Protein AF-A0A2C6MCU1-F1 (afdb_monomer_lite)

pLDDT: mean 84.53, std 11.0, range [39.41, 95.0]

Secondary structure (DSSP, 8-state):
-PPPSEEEEEETTEEEEEE------------PPEEEEESEEE--SSSEEEEEETTEEEEE-TT-EEEPPTT-EEEEEETTEEEEEEEEPPPPPP-THHHHHHHHHH---EEE--GGGGTTS---HHHHHHHHHHHHHSEEEHHHHHHHHTT--

Sequence (153 aa):
MSVKPKTKVFKKNAEIIIDKGEQHPYGFDEIPSTESSASTYTVPDDSTYFLFNRSGVKRLSKGQSVSLTPQGEIRRYYYGYPTDRIYPRQQEELTGELLLDDILSHYRRTEAFDKSVFSSCALSKTASQYIEKCEASGLINTVAKQFIEEGRL

Radius of gyration: 31.43 Å; chains: 1; bounding box: 93×34×59 Å

Organism: NCBI:txid1383067

Structure (mmCIF, N/CA/C/O backbone):
data_AF-A0A2C6MCU1-F1
#
_entry.id   AF-A0A2C6MCU1-F1
#
loop_
_atom_site.group_PDB
_atom_site.id
_atom_site.type_symbol
_atom_site.label_atom_id
_atom_site.label_alt_id
_atom_site.label_comp_id
_atom_site.label_asym_id
_atom_site.label_entity_id
_atom_site.label_seq_id
_atom_site.pdbx_PDB_ins_code
_atom_site.Cartn_x
_atom_site.Cartn_y
_atom_site.Cartn_z
_atom_site.occupancy
_atom_site.B_iso_or_equiv
_atom_site.auth_seq_id
_atom_site.auth_comp_id
_atom_site.auth_asym_id
_atom_site.auth_atom_id
_atom_site.pdbx_PDB_model_num
ATOM 1 N N . MET A 1 1 ? 53.401 24.191 -8.269 1.00 39.41 1 MET A N 1
ATOM 2 C CA . MET A 1 1 ? 54.213 23.083 -8.824 1.00 39.41 1 MET A CA 1
ATOM 3 C C . MET A 1 1 ? 53.618 22.678 -10.164 1.00 39.41 1 MET A C 1
ATOM 5 O O . MET A 1 1 ? 52.441 22.353 -10.197 1.00 39.41 1 MET A O 1
ATOM 9 N N . SER A 1 2 ? 54.380 22.763 -11.257 1.00 49.00 2 SER A N 1
ATOM 10 C CA . SER A 1 2 ? 53.904 22.421 -12.608 1.00 49.00 2 SER A CA 1
ATOM 11 C C . SER A 1 2 ? 54.322 20.990 -12.959 1.00 49.00 2 SER A C 1
ATOM 13 O O . SER A 1 2 ? 55.509 20.667 -12.906 1.00 49.00 2 SER A O 1
ATOM 15 N N . VAL A 1 3 ? 53.353 20.119 -13.258 1.00 58.12 3 VAL A N 1
ATOM 16 C CA . VAL A 1 3 ? 53.597 18.722 -13.658 1.00 58.12 3 VAL A CA 1
ATOM 17 C C . VAL A 1 3 ? 53.987 18.703 -15.134 1.00 58.12 3 VAL A C 1
ATOM 19 O O . VAL A 1 3 ? 53.254 19.231 -15.971 1.00 58.12 3 VAL A O 1
ATOM 22 N N . LYS A 1 4 ? 55.143 18.111 -15.461 1.00 63.50 4 LYS A N 1
ATOM 23 C CA . LYS A 1 4 ? 55.650 18.055 -16.840 1.00 63.50 4 LYS A CA 1
ATOM 24 C C . LYS A 1 4 ? 54.682 17.259 -17.734 1.00 63.50 4 LYS A C 1
ATOM 26 O O . LYS A 1 4 ? 54.237 16.191 -17.320 1.00 63.50 4 LYS A O 1
ATOM 31 N N . PRO A 1 5 ? 54.385 17.734 -18.956 1.00 64.12 5 PRO A N 1
ATOM 32 C CA . PRO A 1 5 ? 53.413 17.097 -19.850 1.00 64.12 5 PRO A CA 1
ATOM 33 C C . PRO A 1 5 ? 53.863 15.722 -20.357 1.00 64.12 5 PRO A C 1
ATOM 35 O O . PRO A 1 5 ? 53.030 14.911 -20.738 1.00 64.12 5 PRO A O 1
ATOM 38 N N . LYS A 1 6 ? 55.167 15.438 -20.326 1.00 72.12 6 LYS A N 1
ATOM 39 C CA . LYS A 1 6 ? 55.740 14.151 -20.709 1.00 72.12 6 LYS A CA 1
ATOM 40 C C . LYS A 1 6 ? 56.875 13.802 -19.764 1.00 72.12 6 LYS A C 1
ATOM 42 O O . LYS A 1 6 ? 57.778 14.614 -19.552 1.00 72.12 6 LYS A O 1
ATOM 47 N N . THR A 1 7 ? 56.834 12.600 -19.205 1.00 77.88 7 THR A N 1
ATOM 48 C CA . THR A 1 7 ? 57.889 12.070 -18.339 1.00 77.88 7 THR A CA 1
ATOM 49 C C . THR A 1 7 ? 58.370 10.746 -18.902 1.00 77.88 7 THR A C 1
ATOM 51 O O . THR A 1 7 ? 57.585 9.821 -19.081 1.00 77.88 7 THR A O 1
ATOM 54 N N . LYS A 1 8 ? 59.669 10.653 -19.183 1.00 75.19 8 LYS A N 1
ATOM 55 C CA . LYS A 1 8 ? 60.313 9.409 -19.606 1.00 75.19 8 LYS A CA 1
ATOM 56 C C . LYS A 1 8 ? 61.023 8.783 -18.414 1.00 75.19 8 LYS A C 1
ATOM 58 O O . LYS A 1 8 ? 61.827 9.448 -17.765 1.00 75.19 8 LYS A O 1
ATOM 63 N N . VAL A 1 9 ? 60.725 7.521 -18.133 1.00 77.50 9 VAL A N 1
ATOM 64 C CA . VAL A 1 9 ? 61.339 6.738 -17.061 1.00 77.50 9 VAL A CA 1
ATOM 65 C C . VAL A 1 9 ? 62.056 5.551 -17.686 1.00 77.50 9 VAL A C 1
ATOM 67 O O . VAL A 1 9 ? 61.438 4.721 -18.347 1.00 77.50 9 VAL A O 1
ATOM 70 N N . PHE A 1 10 ? 63.360 5.458 -17.451 1.00 74.69 10 PHE A N 1
ATOM 71 C CA . PHE A 1 10 ? 64.172 4.330 -17.896 1.00 74.69 10 PHE A CA 1
ATOM 72 C C . PHE A 1 10 ? 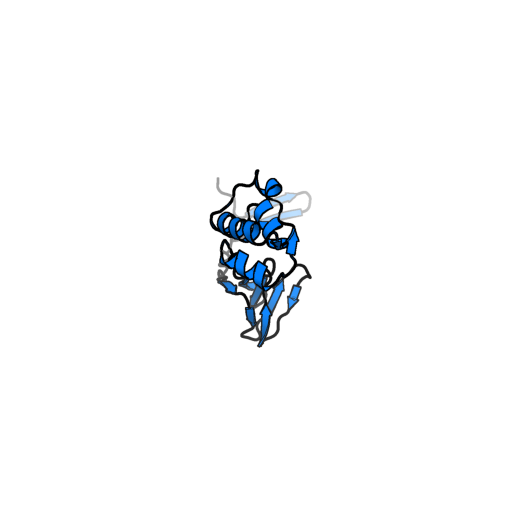64.379 3.362 -16.734 1.00 74.69 10 PHE A C 1
ATOM 74 O O . PHE A 1 10 ? 64.854 3.758 -15.668 1.00 74.69 10 PHE A O 1
ATOM 81 N N . LYS A 1 11 ? 64.031 2.085 -16.924 1.00 68.38 11 LYS A N 1
ATOM 82 C CA . LYS A 1 11 ? 64.293 1.030 -15.937 1.00 68.38 11 LYS A CA 1
ATOM 83 C C . LYS A 1 11 ? 64.796 -0.233 -16.627 1.00 68.38 11 LYS A C 1
ATOM 85 O O . LYS A 1 11 ? 64.071 -0.869 -17.388 1.00 68.38 11 LYS A O 1
ATOM 90 N N . LYS A 1 12 ? 66.030 -0.627 -16.295 1.00 81.94 12 LYS A N 1
ATOM 91 C CA . LYS A 1 12 ? 66.762 -1.737 -16.933 1.00 81.94 12 LYS A CA 1
ATOM 92 C C . LYS A 1 12 ? 66.771 -1.579 -18.464 1.00 81.94 12 LYS A C 1
ATOM 94 O O . LYS A 1 12 ? 67.387 -0.641 -18.949 1.00 81.94 12 LYS A O 1
ATOM 99 N N . ASN A 1 13 ? 66.050 -2.442 -19.186 1.00 67.19 13 ASN A N 1
ATOM 100 C CA . ASN A 1 13 ? 65.988 -2.488 -20.653 1.00 67.19 13 ASN A CA 1
ATOM 101 C C . ASN A 1 13 ? 64.660 -1.939 -21.213 1.00 67.19 13 ASN A C 1
ATOM 103 O O . ASN A 1 13 ? 64.315 -2.230 -22.353 1.00 67.19 13 ASN A O 1
ATOM 107 N N . ALA A 1 14 ? 63.881 -1.210 -20.406 1.00 47.69 14 ALA A N 1
ATOM 108 C CA . ALA A 1 14 ? 62.592 -0.658 -20.810 1.00 47.69 14 ALA A CA 1
ATOM 109 C C . ALA A 1 14 ? 62.569 0.870 -20.668 1.00 47.69 14 ALA A C 1
ATOM 111 O O . ALA A 1 14 ? 62.963 1.421 -19.633 1.00 47.69 14 ALA A O 1
ATOM 112 N N . GLU A 1 15 ? 62.063 1.536 -21.705 1.00 80.12 15 GLU A N 1
ATOM 113 C CA . GLU A 1 15 ? 61.698 2.952 -21.702 1.00 80.12 15 GLU A CA 1
ATOM 114 C C . GLU A 1 15 ? 60.181 3.061 -21.511 1.00 80.12 15 GLU A C 1
ATOM 116 O O . GLU A 1 15 ? 59.407 2.560 -22.325 1.00 80.12 15 GLU A O 1
ATOM 121 N N . ILE A 1 16 ? 59.754 3.701 -20.422 1.00 73.50 16 ILE A N 1
ATOM 122 C CA . ILE A 1 16 ? 58.345 3.984 -20.142 1.00 73.50 16 ILE A CA 1
ATOM 123 C C . ILE A 1 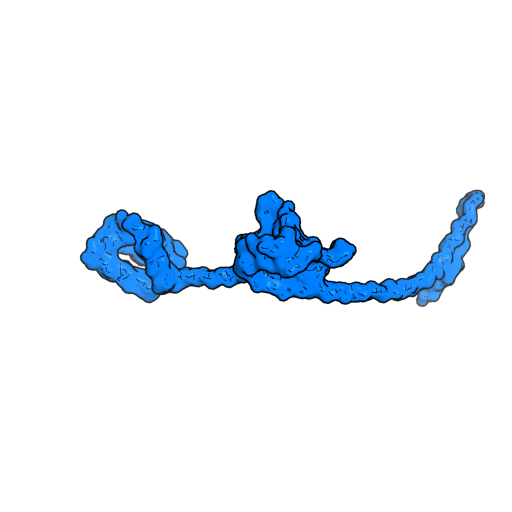16 ? 58.118 5.474 -20.360 1.00 73.50 16 ILE A C 1
ATOM 125 O O . ILE A 1 16 ? 58.758 6.312 -19.724 1.00 73.50 16 ILE A O 1
ATOM 129 N N . ILE A 1 17 ? 57.190 5.808 -21.251 1.00 78.25 17 ILE A N 1
ATOM 130 C CA . ILE A 1 17 ? 56.812 7.185 -21.555 1.00 78.25 17 ILE A CA 1
ATOM 131 C C . ILE A 1 17 ? 55.429 7.440 -20.957 1.00 78.25 17 ILE A C 1
ATOM 133 O O . ILE A 1 17 ? 54.463 6.778 -21.320 1.00 78.25 17 ILE A O 1
ATOM 137 N N . ILE A 1 18 ? 55.346 8.394 -20.032 1.00 76.62 18 ILE A N 1
ATOM 138 C CA . ILE A 1 18 ? 54.100 8.851 -19.417 1.00 76.62 18 ILE A CA 1
ATOM 139 C C . ILE A 1 18 ? 53.752 10.196 -20.050 1.00 76.62 18 ILE A C 1
ATOM 141 O O . ILE A 1 18 ? 54.383 11.210 -19.741 1.00 76.62 18 ILE A O 1
ATOM 145 N N . ASP A 1 19 ? 52.771 10.189 -20.946 1.00 76.81 19 ASP A N 1
ATOM 146 C CA . ASP A 1 19 ? 52.207 11.388 -21.560 1.00 76.81 19 ASP A CA 1
ATOM 147 C C . ASP A 1 19 ? 50.961 11.831 -20.782 1.00 76.81 19 ASP A C 1
ATOM 149 O O . ASP A 1 19 ? 50.068 11.036 -20.486 1.00 76.81 19 ASP A O 1
ATOM 153 N N . LYS A 1 20 ? 50.897 13.117 -20.434 1.00 72.88 20 LYS A N 1
ATOM 154 C CA . LYS A 1 20 ? 49.702 13.733 -19.862 1.00 72.88 20 LYS A CA 1
ATOM 155 C C . LYS A 1 20 ? 48.684 13.903 -20.989 1.00 72.88 20 LYS A C 1
ATOM 157 O O . LYS A 1 20 ? 48.788 14.841 -21.772 1.00 72.88 20 LYS A O 1
ATOM 162 N N . GLY A 1 21 ? 47.725 12.984 -21.072 1.00 68.62 21 GLY A N 1
ATOM 163 C CA . GLY A 1 21 ? 46.609 13.091 -22.010 1.00 68.62 21 GLY A CA 1
ATOM 164 C C . GLY A 1 21 ? 45.750 14.323 -21.724 1.00 68.62 21 GLY A C 1
ATOM 165 O O . GLY A 1 21 ? 45.577 14.719 -20.567 1.00 68.62 21 GLY A O 1
ATOM 166 N N . GLU A 1 22 ? 45.215 14.935 -22.777 1.00 67.25 22 GLU A N 1
ATOM 167 C CA . GLU A 1 22 ? 44.209 15.983 -22.642 1.00 67.25 22 GLU A CA 1
ATOM 168 C C . GLU A 1 22 ? 42.949 15.385 -22.008 1.00 67.25 22 GLU A C 1
ATOM 170 O O . GLU A 1 22 ? 42.341 14.452 -22.543 1.00 67.25 22 GLU A O 1
ATOM 175 N N . GLN A 1 23 ? 42.563 15.911 -20.844 1.00 61.25 23 GLN A N 1
ATOM 176 C CA . GLN A 1 23 ? 41.243 15.647 -20.289 1.00 61.25 23 GLN A CA 1
ATOM 177 C C . GLN A 1 23 ? 40.234 16.312 -21.217 1.00 61.25 23 GLN A C 1
ATOM 179 O O . GLN A 1 23 ? 40.042 17.525 -21.167 1.00 61.25 23 GLN A O 1
ATOM 184 N N . HIS A 1 24 ? 39.607 15.518 -22.077 1.00 59.41 24 HIS A N 1
ATOM 185 C CA . HIS A 1 24 ? 38.399 15.962 -22.746 1.00 59.41 24 HIS A CA 1
ATOM 186 C C . HIS A 1 24 ? 37.362 16.178 -21.639 1.00 59.41 24 HIS A C 1
ATOM 188 O O . HIS A 1 24 ? 37.146 15.253 -20.845 1.00 59.41 24 HIS A O 1
ATOM 194 N N . PRO A 1 25 ? 36.750 17.369 -21.514 1.00 57.97 25 PRO A N 1
ATOM 195 C CA . PRO A 1 25 ? 35.580 17.500 -20.671 1.00 57.97 25 PRO A CA 1
ATOM 196 C C . PRO A 1 25 ? 34.540 16.578 -21.293 1.00 57.97 25 PRO A C 1
ATOM 198 O O . PRO A 1 25 ? 34.056 16.831 -22.395 1.00 57.97 25 PRO A O 1
ATOM 201 N N . TYR A 1 26 ? 34.267 15.454 -20.638 1.00 59.69 26 TYR A N 1
ATOM 202 C CA . TYR A 1 26 ? 33.139 14.625 -21.008 1.00 59.69 26 TYR A CA 1
ATOM 203 C C . TYR A 1 26 ? 31.890 15.474 -20.763 1.00 59.69 26 TYR A C 1
ATOM 205 O O . TYR A 1 26 ? 31.412 15.583 -19.636 1.00 59.69 26 TYR A O 1
ATOM 213 N N . GLY A 1 27 ? 31.418 16.150 -21.809 1.00 55.97 27 GLY A N 1
ATOM 214 C CA . GLY A 1 27 ? 30.087 16.726 -21.847 1.00 55.97 27 GLY A CA 1
ATOM 215 C C . GLY A 1 27 ? 29.117 15.561 -21.902 1.00 55.97 27 GLY A C 1
ATOM 216 O O . GLY A 1 27 ? 28.782 15.088 -22.981 1.00 55.97 27 GLY A O 1
ATOM 217 N N . PHE A 1 28 ? 28.772 15.013 -20.742 1.00 64.12 28 PHE A N 1
ATOM 218 C CA . PHE A 1 28 ? 27.660 14.086 -20.653 1.00 64.12 28 PHE A CA 1
ATOM 219 C C . PHE A 1 28 ? 26.386 14.919 -20.658 1.00 64.12 28 PHE A C 1
ATOM 221 O O . PHE A 1 28 ? 26.215 15.785 -19.800 1.00 64.12 28 PHE A O 1
ATOM 228 N N . ASP A 1 29 ? 25.508 14.652 -21.618 1.00 66.19 29 ASP A N 1
ATOM 229 C CA . ASP A 1 29 ? 24.157 15.188 -21.581 1.00 66.19 29 ASP A CA 1
ATOM 230 C C . ASP A 1 29 ? 23.433 14.572 -20.376 1.00 66.19 29 ASP A C 1
ATOM 232 O O . ASP A 1 29 ? 23.336 13.348 -20.241 1.00 66.19 29 ASP A O 1
ATOM 236 N N . GLU A 1 30 ? 22.958 15.419 -19.466 1.00 65.25 30 GLU A N 1
ATOM 237 C CA . GLU A 1 30 ? 22.131 14.984 -18.347 1.00 65.25 30 GLU A CA 1
ATOM 238 C C . GLU A 1 30 ? 20.773 14.537 -18.900 1.00 65.25 30 GLU A C 1
ATOM 240 O O . GLU A 1 30 ? 20.032 15.329 -19.484 1.00 65.25 30 GLU A O 1
ATOM 245 N N . ILE A 1 31 ? 20.451 13.249 -18.762 1.00 68.25 31 ILE A N 1
ATOM 246 C CA . ILE A 1 31 ? 19.141 12.729 -19.157 1.00 68.25 31 ILE A CA 1
ATOM 247 C C . ILE A 1 31 ? 18.165 13.081 -18.028 1.00 68.25 31 ILE A C 1
ATOM 249 O O . ILE A 1 31 ? 18.324 12.554 -16.923 1.00 68.25 31 ILE A O 1
ATOM 253 N N . PRO A 1 32 ? 17.163 13.946 -18.265 1.00 69.50 32 PRO A N 1
ATOM 254 C CA . PRO A 1 32 ? 16.223 14.326 -17.224 1.00 69.50 32 PRO A CA 1
ATOM 255 C C . PRO A 1 32 ? 15.418 13.099 -16.797 1.00 69.50 32 PRO A C 1
ATOM 257 O O . PRO A 1 32 ? 14.805 12.429 -17.631 1.00 69.50 32 PRO A O 1
ATOM 260 N N . SER A 1 33 ? 15.428 12.802 -15.497 1.00 77.94 33 SER A N 1
ATOM 261 C CA . SER A 1 33 ? 14.603 11.743 -14.924 1.00 77.94 33 SER A CA 1
ATOM 262 C C . SER A 1 33 ? 13.326 12.316 -14.315 1.00 77.94 33 SER A C 1
ATOM 264 O O . SER A 1 33 ? 13.415 13.174 -13.435 1.00 77.94 33 SER A O 1
ATOM 266 N N . THR A 1 34 ? 12.155 11.827 -14.722 1.00 86.56 34 THR A N 1
ATOM 267 C CA . THR A 1 34 ? 10.869 12.261 -14.151 1.00 86.56 34 THR A CA 1
ATOM 268 C C . THR A 1 34 ? 10.422 11.315 -13.045 1.00 86.56 34 THR A C 1
ATOM 270 O O . THR A 1 34 ? 10.469 10.094 -13.203 1.00 86.56 34 THR A O 1
ATOM 273 N N . GLU A 1 35 ? 9.912 11.863 -11.945 1.00 90.75 35 GLU A N 1
ATOM 274 C CA . GLU A 1 35 ? 9.238 11.086 -10.904 1.00 90.75 35 GLU A CA 1
ATOM 275 C C . GLU A 1 35 ? 7.745 11.421 -10.875 1.00 90.75 35 GLU A C 1
ATOM 277 O O . GLU A 1 35 ? 7.343 12.581 -10.959 1.00 90.75 35 GLU A O 1
ATOM 282 N N . SER A 1 36 ? 6.902 10.397 -10.773 1.00 90.00 36 SER A N 1
ATOM 283 C CA . SER A 1 36 ? 5.449 10.554 -10.667 1.00 90.00 36 SER A CA 1
ATOM 284 C C . SER A 1 36 ? 4.857 9.533 -9.700 1.00 90.00 36 SER A C 1
ATOM 286 O O . SER A 1 36 ? 5.517 8.565 -9.320 1.00 90.00 36 SER A O 1
ATOM 288 N N . SER A 1 37 ? 3.609 9.748 -9.281 1.00 89.56 37 SER A N 1
ATOM 289 C CA . SER A 1 37 ? 2.887 8.805 -8.426 1.00 89.56 37 SER A CA 1
ATOM 290 C C . SER A 1 37 ? 1.561 8.385 -9.048 1.00 89.56 37 SER A C 1
ATOM 292 O O . SER A 1 37 ? 0.844 9.197 -9.632 1.00 89.56 37 SER A O 1
ATOM 294 N N . ALA A 1 38 ? 1.233 7.101 -8.926 1.00 88.50 38 ALA A N 1
ATOM 295 C CA . ALA A 1 38 ? -0.016 6.536 -9.419 1.00 88.50 38 ALA A CA 1
ATOM 296 C C . ALA A 1 38 ? -0.461 5.366 -8.534 1.00 88.50 38 ALA A C 1
ATOM 298 O O . ALA A 1 38 ? 0.359 4.627 -7.999 1.00 88.50 38 ALA A O 1
ATOM 299 N N . SER A 1 39 ? -1.770 5.177 -8.368 1.00 86.44 39 SER A N 1
ATOM 300 C CA . SER A 1 39 ? -2.308 3.956 -7.747 1.00 86.44 39 SER A CA 1
ATOM 301 C C . SER A 1 39 ? -2.354 2.813 -8.763 1.00 86.44 39 SER A C 1
ATOM 303 O O . SER A 1 39 ? -1.910 1.700 -8.493 1.00 86.44 39 SER A O 1
ATOM 305 N N . THR A 1 40 ? -2.850 3.112 -9.962 1.00 90.62 40 THR A N 1
ATOM 306 C CA . THR A 1 40 ? -2.843 2.221 -11.122 1.00 90.62 40 THR A CA 1
ATOM 307 C C . THR A 1 40 ? -2.155 2.929 -12.275 1.00 90.62 40 THR A C 1
ATOM 309 O O . THR A 1 40 ? -2.474 4.078 -12.574 1.00 90.62 40 THR A O 1
ATOM 312 N N . TYR A 1 41 ? -1.210 2.245 -12.913 1.00 92.06 41 TYR A N 1
ATOM 313 C CA . TYR A 1 41 ? -0.471 2.761 -14.056 1.00 92.06 41 TYR A CA 1
ATOM 314 C C . TYR A 1 41 ? -0.761 1.914 -15.291 1.00 92.06 41 TYR A C 1
ATOM 316 O O . TYR A 1 41 ? -0.617 0.690 -15.257 1.00 92.06 41 TYR A O 1
ATOM 324 N N . THR A 1 42 ? -1.153 2.574 -16.379 1.00 93.88 42 THR A N 1
ATOM 325 C CA . THR A 1 42 ? -1.315 1.950 -17.695 1.00 93.88 42 THR A CA 1
ATOM 326 C C . THR A 1 42 ? -0.136 2.345 -18.562 1.00 93.88 42 THR A C 1
ATOM 328 O O . THR A 1 42 ? 0.112 3.533 -18.759 1.00 93.88 42 THR A O 1
ATOM 331 N N . VAL A 1 43 ? 0.581 1.352 -19.083 1.00 93.00 43 VAL A N 1
ATOM 332 C CA . VAL A 1 43 ? 1.747 1.584 -19.941 1.00 93.00 43 VAL A CA 1
ATOM 333 C C . VAL A 1 43 ? 1.311 2.281 -21.239 1.00 93.00 43 VAL A C 1
ATOM 335 O O . VAL A 1 43 ? 0.549 1.682 -22.007 1.00 93.00 43 VAL A O 1
ATOM 338 N N . PRO A 1 44 ? 1.771 3.519 -21.504 1.00 91.44 44 PRO A N 1
ATOM 339 C CA . PRO A 1 44 ? 1.241 4.333 -22.598 1.00 91.44 44 PRO A CA 1
ATOM 340 C C . PRO A 1 44 ? 1.807 3.946 -23.970 1.00 91.44 44 PRO A C 1
ATOM 342 O O . PRO A 1 44 ? 1.131 4.093 -24.988 1.00 91.44 44 PRO A O 1
ATOM 345 N N . ASP A 1 45 ? 3.042 3.450 -24.014 1.00 90.12 45 ASP A N 1
ATOM 346 C CA . ASP A 1 45 ? 3.777 3.213 -25.252 1.00 90.12 45 ASP A CA 1
ATOM 347 C C . ASP A 1 45 ? 4.598 1.910 -25.205 1.00 90.12 45 ASP A C 1
ATOM 349 O O . ASP A 1 45 ? 4.561 1.161 -24.230 1.00 90.12 45 ASP A O 1
ATOM 353 N N . ASP A 1 46 ? 5.302 1.613 -26.297 1.00 88.31 46 ASP A N 1
ATOM 354 C CA . ASP A 1 46 ? 6.106 0.395 -26.467 1.00 88.31 46 ASP A CA 1
ATOM 355 C C . ASP A 1 46 ? 7.529 0.524 -25.879 1.00 88.31 46 ASP A C 1
ATOM 357 O O . ASP A 1 46 ? 8.395 -0.317 -26.139 1.00 88.31 46 ASP A O 1
ATOM 361 N N . SER A 1 47 ? 7.795 1.568 -25.082 1.00 88.12 47 SER A N 1
ATOM 362 C CA . SER A 1 47 ? 9.071 1.728 -24.378 1.00 88.12 47 SER A CA 1
ATOM 363 C C . SER A 1 47 ? 9.291 0.605 -23.369 1.00 88.12 47 SER A C 1
ATOM 365 O O . SER A 1 47 ? 8.415 -0.199 -23.039 1.00 88.12 47 SER A O 1
ATOM 367 N N . THR A 1 48 ? 10.506 0.540 -22.834 1.00 92.69 48 THR A N 1
ATOM 368 C CA . THR A 1 48 ? 10.852 -0.510 -21.883 1.00 92.69 48 THR A CA 1
ATOM 369 C C . THR A 1 48 ? 10.420 -0.109 -20.476 1.00 92.69 48 THR A C 1
ATOM 371 O O . THR A 1 48 ? 11.088 0.693 -19.831 1.00 92.69 48 THR A O 1
ATOM 374 N N . TYR A 1 49 ? 9.325 -0.693 -19.990 1.00 94.31 49 TYR A N 1
ATOM 375 C CA . TYR A 1 49 ? 8.855 -0.532 -18.614 1.00 94.31 49 TYR A CA 1
ATOM 376 C C . TYR A 1 49 ? 9.084 -1.803 -17.800 1.00 94.31 49 TYR A C 1
ATOM 378 O O . TYR A 1 49 ? 8.815 -2.915 -18.263 1.00 94.31 49 TYR A O 1
ATOM 386 N N . PHE A 1 50 ? 9.523 -1.636 -16.557 1.00 94.81 50 PHE A N 1
ATOM 387 C CA . PHE A 1 50 ? 9.668 -2.719 -15.592 1.00 94.81 50 PHE A CA 1
ATOM 388 C C . PHE A 1 50 ? 8.968 -2.368 -14.287 1.00 94.81 50 PHE A C 1
ATOM 390 O O . PHE A 1 50 ? 9.192 -1.296 -13.735 1.00 94.81 50 PHE A O 1
ATOM 397 N N . LEU A 1 51 ? 8.156 -3.294 -13.788 1.00 94.56 51 LEU A N 1
ATOM 398 C CA . LEU A 1 51 ? 7.605 -3.283 -12.442 1.00 94.56 51 LEU A CA 1
ATOM 399 C C . LEU A 1 51 ? 8.574 -4.004 -11.508 1.00 94.56 51 LEU A C 1
ATOM 401 O O . LEU A 1 51 ? 8.840 -5.193 -11.689 1.00 94.56 51 LEU A O 1
ATOM 405 N N . PHE A 1 52 ? 9.052 -3.292 -10.502 1.00 93.88 52 PHE A N 1
ATOM 406 C CA . PHE A 1 52 ? 9.818 -3.827 -9.388 1.00 93.88 52 PHE A CA 1
ATOM 407 C C . PHE A 1 52 ? 8.873 -4.004 -8.208 1.00 93.88 52 PHE A C 1
ATOM 409 O O . PHE A 1 52 ? 8.116 -3.095 -7.880 1.00 93.88 52 PHE A O 1
ATOM 416 N N . ASN A 1 53 ? 8.883 -5.177 -7.583 1.00 91.38 53 ASN A N 1
ATOM 417 C CA . ASN A 1 53 ? 8.157 -5.444 -6.345 1.00 91.38 53 ASN A CA 1
ATOM 418 C C . ASN A 1 53 ? 8.878 -6.534 -5.528 1.00 91.38 53 ASN A C 1
ATOM 420 O O . ASN A 1 53 ? 9.923 -7.044 -5.930 1.00 91.38 53 ASN A O 1
ATOM 424 N N . ARG A 1 54 ? 8.311 -6.931 -4.379 1.00 87.94 54 ARG A N 1
ATOM 425 C CA . ARG A 1 54 ? 8.882 -7.994 -3.524 1.00 87.94 54 ARG A CA 1
ATOM 426 C C . ARG A 1 54 ? 9.033 -9.352 -4.217 1.00 87.94 54 ARG A C 1
ATOM 428 O O . ARG A 1 54 ? 9.846 -10.159 -3.782 1.00 87.94 54 ARG A O 1
ATOM 435 N N . SER A 1 55 ? 8.248 -9.619 -5.256 1.00 87.69 55 SER A N 1
ATOM 436 C CA . SER A 1 55 ? 8.304 -10.868 -6.021 1.00 87.69 55 SER A CA 1
ATOM 437 C C . SER A 1 55 ? 9.359 -10.839 -7.130 1.00 87.69 55 SER A C 1
ATOM 439 O O . SER A 1 55 ? 9.573 -11.857 -7.782 1.00 87.69 55 SER A O 1
ATOM 441 N N . GLY A 1 56 ? 10.019 -9.698 -7.350 1.00 91.31 56 GLY A N 1
ATOM 442 C CA . GLY A 1 56 ? 11.080 -9.527 -8.333 1.00 91.31 56 GLY A CA 1
ATOM 443 C C . GLY A 1 56 ? 10.763 -8.438 -9.354 1.00 91.31 56 GLY A C 1
ATOM 444 O O . GLY A 1 56 ? 10.110 -7.438 -9.053 1.00 91.31 56 GLY A O 1
ATOM 445 N N . VAL A 1 57 ? 11.266 -8.631 -10.574 1.00 93.69 57 VAL A N 1
ATOM 446 C CA . VAL A 1 57 ? 11.154 -7.660 -11.667 1.00 93.69 57 VAL A CA 1
ATOM 447 C C . VAL A 1 57 ? 10.344 -8.261 -12.804 1.00 93.69 57 VAL A C 1
ATOM 449 O O . VAL A 1 57 ? 10.659 -9.342 -13.299 1.00 93.69 57 VAL A O 1
ATOM 452 N N . LYS A 1 58 ? 9.310 -7.546 -13.248 1.00 94.00 58 LYS A N 1
ATOM 453 C CA . LYS A 1 58 ? 8.456 -7.948 -14.366 1.00 94.00 58 LYS A CA 1
ATOM 454 C C . LYS A 1 58 ? 8.457 -6.874 -15.444 1.00 94.00 58 LYS A C 1
ATOM 456 O O . LYS A 1 58 ? 8.165 -5.716 -15.165 1.00 94.00 58 LYS A O 1
ATOM 461 N N . ARG A 1 59 ? 8.721 -7.258 -16.693 1.00 94.19 59 ARG A N 1
ATOM 462 C CA . ARG A 1 59 ? 8.547 -6.362 -17.844 1.00 94.19 59 ARG A CA 1
ATOM 463 C C . ARG A 1 59 ? 7.061 -6.098 -18.086 1.00 94.19 59 ARG A C 1
ATOM 465 O O . ARG A 1 59 ? 6.257 -7.029 -18.021 1.00 94.19 59 ARG A O 1
ATOM 472 N N . LEU A 1 60 ? 6.712 -4.848 -18.370 1.00 94.12 60 LEU A N 1
ATOM 473 C CA . LEU A 1 60 ? 5.357 -4.447 -18.730 1.00 94.12 60 LEU A CA 1
ATOM 474 C C . LEU A 1 60 ? 5.259 -4.193 -20.235 1.00 94.12 60 LEU A C 1
ATOM 476 O O . LEU A 1 60 ? 6.193 -3.673 -20.848 1.00 94.12 60 LEU A O 1
ATOM 480 N N . SER A 1 61 ? 4.124 -4.569 -20.815 1.00 93.62 61 SER A N 1
ATOM 481 C CA . SER A 1 61 ? 3.799 -4.329 -22.224 1.00 93.62 61 SER A CA 1
ATOM 482 C C . SER A 1 61 ? 2.843 -3.148 -22.365 1.00 93.62 61 SER A C 1
ATOM 484 O O . SER A 1 61 ? 2.086 -2.844 -21.443 1.00 93.62 61 SER A O 1
ATOM 486 N N . LYS A 1 62 ? 2.846 -2.499 -23.530 1.00 93.94 62 LYS A N 1
ATOM 487 C CA . LYS A 1 62 ? 1.906 -1.423 -23.857 1.00 93.94 62 LYS A CA 1
ATOM 488 C C . LYS A 1 62 ? 0.457 -1.829 -23.606 1.00 93.94 62 LYS A C 1
ATOM 490 O O . LYS A 1 62 ? 0.052 -2.947 -23.919 1.00 93.94 62 LYS A O 1
ATOM 495 N N . GLY A 1 63 ? -0.319 -0.909 -23.040 1.00 92.69 63 GLY A N 1
ATOM 496 C CA . GLY A 1 63 ? -1.721 -1.128 -22.691 1.00 92.69 63 GLY A CA 1
ATOM 497 C C . GLY A 1 63 ? -1.935 -1.989 -21.444 1.00 92.69 63 GLY A C 1
ATOM 498 O O . GLY A 1 63 ? -3.069 -2.126 -20.996 1.00 92.69 63 GLY A O 1
ATOM 499 N N . GLN A 1 64 ? -0.879 -2.546 -20.842 1.00 93.44 64 GLN A N 1
ATOM 500 C CA . GLN A 1 64 ? -1.002 -3.275 -19.588 1.00 93.44 64 GLN A CA 1
ATOM 501 C C . GLN A 1 64 ? -1.239 -2.293 -18.435 1.00 93.44 64 GLN A C 1
ATOM 503 O O . GLN A 1 64 ? -0.429 -1.394 -18.198 1.00 93.44 64 GLN A O 1
ATOM 508 N N . SER A 1 65 ? -2.325 -2.500 -17.693 1.00 92.75 65 SER A N 1
ATOM 509 C CA . SER A 1 65 ? -2.602 -1.791 -16.443 1.00 92.75 65 SER A CA 1
ATOM 510 C C . SER A 1 65 ? -2.125 -2.612 -15.252 1.00 92.75 65 SER A C 1
ATOM 512 O O . SER A 1 65 ? -2.414 -3.806 -15.149 1.00 92.75 65 SER A O 1
ATOM 514 N N . VAL A 1 66 ? -1.388 -1.978 -14.345 1.00 91.44 66 VAL A N 1
ATOM 515 C CA . VAL A 1 66 ? -0.907 -2.600 -13.107 1.00 91.44 66 VAL A CA 1
ATOM 516 C C . VAL A 1 66 ? -1.182 -1.698 -11.913 1.00 91.44 66 VAL A C 1
ATOM 518 O O . VAL A 1 66 ? -0.980 -0.486 -11.976 1.00 91.44 66 VAL A O 1
ATOM 521 N N . SER A 1 67 ? -1.632 -2.297 -10.815 1.00 90.00 67 SER A N 1
ATOM 522 C CA . SER A 1 67 ? -1.769 -1.609 -9.533 1.00 90.00 67 SER A CA 1
ATOM 523 C C . SER A 1 67 ? -0.446 -1.657 -8.777 1.00 90.00 67 SER A C 1
ATOM 525 O O . SER A 1 67 ? 0.178 -2.716 -8.661 1.00 90.00 67 SER A O 1
ATOM 527 N N . LEU A 1 68 ? -0.012 -0.504 -8.278 1.00 88.50 68 LEU A N 1
ATOM 528 C CA . LEU A 1 68 ? 1.226 -0.369 -7.523 1.00 88.50 68 LEU A CA 1
ATOM 529 C C . LEU A 1 68 ? 0.967 -0.657 -6.045 1.00 88.50 68 LEU A C 1
ATOM 531 O O . LEU A 1 68 ? 0.116 -0.035 -5.415 1.00 88.50 68 LEU A O 1
ATOM 535 N N . THR A 1 69 ? 1.715 -1.608 -5.487 1.00 85.94 69 THR A N 1
ATOM 536 C CA . THR A 1 69 ? 1.744 -1.845 -4.040 1.00 85.94 69 THR A CA 1
ATOM 537 C C . THR A 1 69 ? 2.686 -0.841 -3.366 1.00 85.94 69 THR A C 1
ATOM 539 O O . THR A 1 69 ? 3.565 -0.311 -4.044 1.00 85.94 69 THR A O 1
ATOM 542 N N . PRO A 1 70 ? 2.585 -0.601 -2.043 1.00 83.56 70 PRO A N 1
ATOM 543 C CA . PRO A 1 70 ? 3.397 0.407 -1.343 1.00 83.56 70 PRO A CA 1
ATOM 544 C C . PRO A 1 70 ? 4.922 0.258 -1.475 1.00 83.56 70 PRO A C 1
ATOM 546 O O . PRO A 1 70 ? 5.659 1.200 -1.218 1.00 83.56 70 PRO A O 1
ATOM 549 N N . GLN A 1 71 ? 5.408 -0.925 -1.851 1.00 84.06 71 GLN A N 1
ATOM 550 C CA . GLN A 1 71 ? 6.836 -1.217 -2.052 1.00 84.06 71 GLN A CA 1
ATOM 551 C C . GLN A 1 71 ? 7.154 -1.563 -3.508 1.00 84.06 71 GLN A C 1
ATOM 553 O O . GLN A 1 71 ? 8.217 -2.107 -3.805 1.00 84.06 71 GLN A O 1
ATOM 558 N N . GLY A 1 72 ? 6.189 -1.345 -4.398 1.00 88.94 72 GLY A N 1
ATOM 559 C CA . GLY A 1 72 ? 6.388 -1.459 -5.825 1.00 88.94 72 GLY A CA 1
ATOM 560 C C . GLY A 1 72 ? 6.902 -0.147 -6.402 1.00 88.94 72 GLY A C 1
ATOM 561 O O . GLY A 1 72 ? 6.692 0.916 -5.834 1.00 88.94 72 GLY A O 1
ATOM 562 N N . GLU A 1 73 ? 7.538 -0.214 -7.558 1.00 93.19 73 GLU A N 1
ATOM 563 C CA . GLU A 1 73 ? 7.804 0.954 -8.395 1.00 93.19 73 GLU A CA 1
ATOM 564 C C . GLU A 1 73 ? 7.855 0.513 -9.855 1.00 93.19 73 GLU A C 1
ATOM 566 O O . GLU A 1 73 ? 8.195 -0.633 -10.165 1.00 93.19 73 GLU A O 1
ATOM 571 N N . ILE A 1 74 ? 7.521 1.415 -10.769 1.00 94.38 74 ILE A N 1
ATOM 572 C CA . ILE A 1 74 ? 7.729 1.191 -12.197 1.00 94.38 74 ILE A CA 1
ATOM 573 C C . ILE A 1 74 ? 8.860 2.085 -12.662 1.00 94.38 74 ILE A C 1
ATOM 575 O O . ILE A 1 74 ? 8.882 3.277 -12.371 1.00 94.38 74 ILE A O 1
ATOM 579 N N . ARG A 1 75 ? 9.787 1.508 -13.421 1.00 94.06 75 ARG A N 1
ATOM 580 C CA . ARG A 1 75 ? 10.876 2.240 -14.063 1.00 94.06 75 ARG A CA 1
ATOM 581 C C . ARG A 1 75 ? 10.744 2.135 -15.572 1.00 94.06 75 ARG A C 1
ATOM 583 O O . ARG A 1 75 ? 10.600 1.029 -16.102 1.00 94.06 75 ARG A O 1
ATOM 590 N N . ARG A 1 76 ? 10.823 3.274 -16.255 1.00 92.88 76 ARG A N 1
ATOM 591 C CA . ARG A 1 76 ? 10.949 3.348 -17.712 1.00 92.88 76 ARG A CA 1
ATOM 592 C C . ARG A 1 76 ? 12.412 3.500 -18.092 1.00 92.88 76 ARG A C 1
ATOM 594 O O . ARG A 1 76 ? 13.143 4.265 -17.465 1.00 92.88 76 ARG A O 1
ATOM 601 N N . TYR A 1 77 ? 12.805 2.799 -19.146 1.00 89.88 77 TYR A N 1
ATOM 602 C CA . TYR A 1 77 ? 14.123 2.895 -19.745 1.00 89.88 77 TYR A CA 1
ATOM 603 C C . TYR A 1 77 ? 14.028 3.313 -21.209 1.00 89.88 77 TYR A C 1
ATOM 605 O O . TYR A 1 77 ? 13.238 2.756 -21.979 1.00 89.88 77 TYR A O 1
ATOM 613 N N . TYR A 1 78 ? 14.901 4.238 -21.595 1.00 85.62 78 TYR A N 1
ATOM 614 C CA . TYR A 1 78 ? 15.108 4.682 -22.967 1.00 85.62 78 TYR A CA 1
ATOM 615 C C . TYR A 1 78 ? 16.583 4.489 -23.329 1.00 85.62 78 TYR A C 1
ATOM 617 O O . TYR A 1 78 ? 17.464 4.944 -22.606 1.00 85.62 78 TYR A O 1
ATOM 625 N N . TYR A 1 79 ? 16.865 3.726 -24.391 1.00 83.81 79 TYR A N 1
ATOM 626 C CA . TYR A 1 79 ? 18.226 3.295 -24.763 1.00 83.81 79 TYR A CA 1
ATOM 627 C C . TYR A 1 79 ? 19.065 2.713 -23.605 1.00 83.81 79 TYR A C 1
ATOM 629 O O . TYR A 1 79 ? 20.280 2.866 -23.563 1.00 83.81 79 TYR A O 1
ATOM 637 N N . GLY A 1 80 ? 18.420 2.030 -22.653 1.00 80.69 80 GLY A N 1
ATOM 638 C CA . GLY A 1 80 ? 19.089 1.435 -21.488 1.00 80.69 80 GLY A CA 1
ATOM 639 C C . GLY A 1 80 ? 19.299 2.387 -20.306 1.00 80.69 80 GLY A C 1
ATOM 640 O O . GLY A 1 80 ? 19.699 1.929 -19.237 1.00 80.69 80 GLY A O 1
ATOM 641 N N . TYR A 1 81 ? 18.957 3.669 -20.443 1.00 83.44 81 TYR A N 1
ATOM 642 C CA . TYR A 1 81 ? 19.024 4.653 -19.365 1.00 83.44 81 TYR A CA 1
ATOM 643 C C . TYR A 1 81 ? 17.663 4.814 -18.680 1.00 83.44 81 TYR A C 1
ATOM 645 O O . TYR A 1 81 ? 16.645 4.861 -19.374 1.00 83.44 81 TYR A O 1
ATOM 653 N N . PRO A 1 82 ? 17.607 4.882 -17.339 1.00 85.06 82 PRO A N 1
ATOM 654 C CA . PRO A 1 82 ? 16.363 5.119 -16.618 1.00 85.06 82 PRO A CA 1
ATOM 655 C C . PRO A 1 82 ? 15.896 6.562 -16.836 1.00 85.06 82 PRO A C 1
ATOM 657 O O . PRO A 1 82 ? 16.609 7.494 -16.474 1.00 85.06 82 PRO A O 1
ATOM 660 N N . THR A 1 83 ? 14.703 6.740 -17.400 1.00 89.00 83 THR A N 1
ATOM 661 C CA . THR A 1 83 ? 14.139 8.070 -17.691 1.00 89.00 83 THR A CA 1
ATOM 662 C C . THR A 1 83 ? 12.984 8.437 -16.781 1.00 89.00 83 THR A C 1
ATOM 664 O O . THR A 1 83 ? 12.839 9.597 -16.437 1.00 89.00 83 THR A O 1
ATOM 667 N N . ASP A 1 84 ? 12.160 7.478 -16.361 1.00 90.25 84 ASP A N 1
ATOM 668 C CA . ASP A 1 84 ? 10.993 7.779 -15.530 1.00 90.25 84 ASP A CA 1
ATOM 669 C C . ASP A 1 84 ? 10.857 6.773 -14.388 1.00 90.25 84 ASP A C 1
ATOM 671 O O . ASP A 1 84 ? 11.115 5.575 -14.559 1.00 90.25 84 ASP A O 1
ATOM 675 N N . ARG A 1 85 ? 10.413 7.262 -13.228 1.00 92.25 85 ARG A N 1
ATOM 676 C CA . ARG A 1 85 ? 10.045 6.459 -12.060 1.00 92.25 85 ARG A CA 1
ATOM 677 C C . ARG A 1 85 ? 8.617 6.772 -11.643 1.00 92.25 85 ARG A C 1
ATOM 679 O O . ARG A 1 85 ? 8.236 7.932 -11.497 1.00 92.25 85 ARG A O 1
ATOM 686 N N . ILE A 1 86 ? 7.823 5.727 -11.457 1.00 93.44 86 ILE A N 1
ATOM 687 C CA . ILE A 1 86 ? 6.443 5.827 -10.996 1.00 93.44 86 ILE A CA 1
ATOM 688 C C . ILE A 1 86 ? 6.329 5.081 -9.674 1.00 93.44 86 ILE A C 1
ATOM 690 O O . ILE A 1 86 ? 6.487 3.858 -9.627 1.00 93.44 86 ILE A O 1
ATOM 694 N N . TYR A 1 87 ? 6.040 5.825 -8.614 1.00 91.75 87 TYR A N 1
ATOM 695 C CA . TYR A 1 87 ? 5.838 5.295 -7.273 1.00 91.75 87 TYR A CA 1
ATOM 696 C C . TYR A 1 87 ? 4.348 5.068 -6.985 1.00 91.75 87 TYR A C 1
ATOM 698 O O . TYR A 1 87 ? 3.485 5.726 -7.581 1.00 91.75 87 TYR A O 1
ATOM 706 N N . PRO A 1 88 ? 4.011 4.149 -6.067 1.00 89.25 88 PRO A N 1
ATOM 707 C CA . PRO A 1 88 ? 2.662 4.016 -5.552 1.00 89.25 88 PRO A CA 1
ATOM 708 C C . PRO A 1 88 ? 2.218 5.351 -4.971 1.00 89.25 88 PRO A C 1
ATOM 710 O O . PRO A 1 88 ? 2.941 5.996 -4.208 1.00 89.25 88 PRO A O 1
ATOM 713 N N . ARG A 1 89 ? 0.998 5.757 -5.313 1.00 85.62 89 ARG A N 1
ATOM 714 C CA . ARG A 1 89 ? 0.347 6.848 -4.596 1.00 85.62 89 ARG A CA 1
ATOM 715 C C . ARG A 1 89 ? 0.215 6.435 -3.131 1.00 85.62 89 ARG A C 1
ATOM 717 O O . ARG A 1 89 ? -0.314 5.358 -2.858 1.00 85.62 89 ARG A O 1
ATOM 724 N N . GLN A 1 90 ? 0.676 7.281 -2.212 1.00 76.06 90 GLN A N 1
ATOM 725 C CA . GLN A 1 90 ? 0.379 7.088 -0.796 1.00 76.06 90 GLN A CA 1
ATOM 726 C C . GLN A 1 90 ? -1.142 7.106 -0.638 1.00 76.06 90 GLN A C 1
ATOM 728 O O . GLN A 1 90 ? -1.798 8.080 -1.009 1.00 76.06 90 GLN A O 1
ATOM 733 N N . GLN A 1 91 ? -1.705 5.986 -0.193 1.00 68.88 91 GLN A N 1
ATOM 734 C CA . GLN A 1 91 ? -3.086 5.970 0.261 1.00 68.88 91 GLN A CA 1
ATOM 735 C C . GLN A 1 91 ? -3.098 6.636 1.630 1.00 68.88 91 GLN A C 1
ATOM 737 O O . GLN A 1 91 ? -2.306 6.267 2.496 1.00 68.88 91 GLN A O 1
ATOM 742 N N . GLU A 1 92 ? -3.953 7.640 1.796 1.00 70.19 92 GLU A N 1
ATOM 743 C CA . GLU A 1 92 ? -4.228 8.185 3.119 1.00 70.19 92 GLU A CA 1
ATOM 744 C C . GLU A 1 92 ? -4.831 7.063 3.964 1.00 70.19 92 GLU A C 1
ATOM 746 O O . GLU A 1 92 ? -5.797 6.413 3.553 1.00 70.19 92 GLU A O 1
ATOM 751 N N . GLU A 1 93 ? -4.221 6.789 5.115 1.00 75.62 93 GLU A N 1
ATOM 752 C CA . GLU A 1 93 ? -4.811 5.868 6.076 1.00 75.62 93 GLU A CA 1
ATOM 753 C C . GLU A 1 93 ? -6.141 6.462 6.551 1.00 75.62 93 GLU A C 1
ATOM 755 O O . GLU A 1 93 ? -6.213 7.633 6.935 1.00 75.62 93 GLU A O 1
ATOM 760 N N . LEU A 1 94 ? -7.208 5.660 6.502 1.00 81.81 94 LEU A N 1
ATOM 761 C CA . LEU A 1 94 ? -8.484 6.058 7.085 1.00 81.81 94 LEU A CA 1
ATOM 762 C C . LEU A 1 94 ? -8.274 6.270 8.585 1.00 81.81 94 LEU A C 1
ATOM 764 O O . LEU A 1 94 ? -7.661 5.441 9.256 1.00 81.81 94 LEU A O 1
ATOM 768 N N . THR A 1 95 ? -8.795 7.373 9.114 1.00 84.75 95 THR A N 1
ATOM 769 C CA . THR A 1 95 ? -8.689 7.717 10.535 1.00 84.75 95 THR A CA 1
ATOM 770 C C . THR A 1 95 ? -10.046 8.126 11.093 1.00 84.75 95 THR A C 1
ATOM 772 O O . THR A 1 95 ? -10.943 8.550 10.359 1.00 84.75 95 THR A O 1
ATOM 775 N N . GLY A 1 96 ? -10.207 7.974 12.409 1.00 87.12 96 GLY A N 1
ATOM 776 C CA . GLY A 1 96 ? -11.410 8.389 13.123 1.00 87.12 96 GLY A CA 1
ATOM 777 C C . GLY A 1 96 ? -12.679 7.699 12.615 1.00 87.12 96 GLY A C 1
ATOM 778 O O . GLY A 1 96 ? -12.750 6.474 12.557 1.00 87.12 96 GLY A O 1
ATOM 779 N N . GLU A 1 97 ? -13.700 8.495 12.291 1.00 90.31 97 GLU A N 1
ATOM 780 C CA . GLU A 1 97 ? -15.042 8.004 11.937 1.00 90.31 97 GLU A CA 1
ATOM 781 C C . GLU A 1 97 ? -15.041 7.152 10.662 1.00 90.31 97 GLU A C 1
ATOM 783 O O . GLU A 1 97 ? -15.670 6.100 10.639 1.00 90.31 97 GLU A O 1
ATOM 788 N N . LEU A 1 98 ? -14.270 7.539 9.638 1.00 88.19 98 LEU A N 1
ATOM 789 C CA . L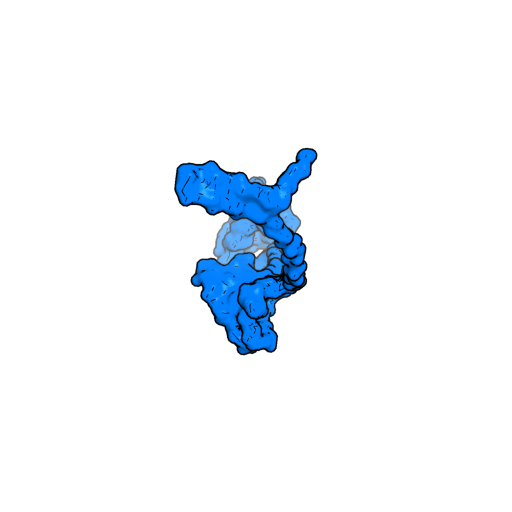EU A 1 98 ? -14.199 6.785 8.381 1.00 88.19 98 LEU A CA 1
ATOM 790 C C . LEU A 1 98 ? -13.603 5.387 8.582 1.00 88.19 98 LEU A C 1
ATOM 792 O O . LEU A 1 98 ? -14.056 4.429 7.963 1.00 88.19 98 LEU A O 1
ATOM 796 N N . LEU A 1 99 ? -12.603 5.270 9.461 1.00 90.31 99 LEU A N 1
ATOM 797 C CA . LEU A 1 99 ? -12.013 3.981 9.815 1.00 90.31 99 LEU A CA 1
ATOM 798 C C . LEU A 1 99 ? -13.003 3.119 10.601 1.00 90.31 99 LEU A C 1
ATOM 800 O O . LEU A 1 99 ? -13.131 1.928 10.329 1.00 90.31 99 LEU A O 1
ATOM 804 N N . LEU A 1 100 ? -13.715 3.716 11.561 1.00 92.00 100 LEU A N 1
ATOM 805 C CA . LEU A 1 100 ? -14.731 3.003 12.330 1.00 92.00 100 LEU A CA 1
ATOM 806 C C . LEU A 1 100 ? -15.851 2.480 11.422 1.00 92.00 100 LEU A C 1
ATOM 808 O O . LEU A 1 100 ? -16.214 1.310 11.520 1.00 92.00 100 LEU A O 1
ATOM 812 N N . ASP A 1 101 ? -16.370 3.313 10.523 1.00 92.06 101 ASP A N 1
ATOM 813 C CA . ASP A 1 101 ? -17.446 2.932 9.607 1.00 92.06 101 ASP A CA 1
ATOM 814 C C . ASP A 1 101 ? -17.013 1.823 8.639 1.00 92.06 101 ASP A C 1
ATOM 816 O O . ASP A 1 101 ? -17.782 0.889 8.391 1.00 92.06 101 ASP A O 1
ATOM 820 N N . ASP A 1 102 ? -15.774 1.874 8.141 1.00 90.31 102 ASP A N 1
ATOM 821 C CA . ASP A 1 102 ? -15.189 0.812 7.316 1.00 90.31 102 ASP A CA 1
ATOM 822 C C . ASP A 1 102 ? -15.108 -0.514 8.091 1.00 90.31 102 ASP A C 1
ATOM 824 O O . ASP A 1 102 ? -15.613 -1.547 7.633 1.00 90.31 102 ASP A O 1
ATOM 828 N N . ILE A 1 103 ? -14.587 -0.475 9.325 1.00 91.94 103 ILE A N 1
ATOM 829 C CA . ILE A 1 103 ? -14.509 -1.646 10.209 1.00 91.94 103 ILE A CA 1
ATOM 830 C C . ILE A 1 103 ? -15.899 -2.245 10.435 1.00 91.94 103 ILE A C 1
ATOM 832 O O . ILE A 1 103 ? -16.082 -3.452 10.270 1.00 91.94 103 ILE A O 1
ATOM 836 N N . LEU A 1 104 ? -16.887 -1.424 10.793 1.00 91.06 104 LEU A N 1
ATOM 837 C CA . LEU A 1 104 ? -18.244 -1.892 11.085 1.00 91.06 104 LEU A CA 1
ATOM 838 C C . LEU A 1 104 ? -18.961 -2.431 9.838 1.00 91.06 104 LEU A C 1
ATOM 840 O O . LEU A 1 104 ? -19.773 -3.355 9.945 1.00 91.06 104 LEU A O 1
ATOM 844 N N . SER A 1 105 ? -18.648 -1.894 8.658 1.00 90.88 105 SER A N 1
ATOM 845 C CA . SER A 1 105 ? -19.237 -2.325 7.387 1.00 90.88 105 SER A CA 1
ATOM 846 C C . SER A 1 105 ? -18.674 -3.664 6.907 1.00 90.88 105 SER A C 1
ATOM 848 O O . SER A 1 105 ? -19.429 -4.518 6.425 1.00 90.88 105 SER A O 1
ATOM 850 N N . HIS A 1 106 ? -17.363 -3.868 7.059 1.00 89.50 106 HIS A N 1
ATOM 851 C CA . HIS A 1 106 ? -16.653 -5.024 6.509 1.00 89.50 106 HIS A CA 1
ATOM 852 C C . HIS A 1 106 ? -16.447 -6.167 7.510 1.00 89.50 106 HIS A C 1
ATOM 854 O O . HIS A 1 106 ? -16.414 -7.333 7.108 1.00 89.50 106 HIS A O 1
ATOM 860 N N . TYR A 1 107 ? -16.390 -5.875 8.809 1.00 87.75 107 TYR A N 1
ATOM 861 C CA . TYR A 1 107 ? -16.227 -6.873 9.863 1.00 87.75 107 TYR A CA 1
ATOM 862 C C . TYR A 1 107 ? -17.462 -6.890 10.751 1.00 87.75 107 TYR A C 1
ATOM 864 O O . TYR A 1 107 ? -17.677 -5.987 11.540 1.00 87.75 107 TYR A O 1
ATOM 872 N N . ARG A 1 108 ? -18.275 -7.948 10.677 1.00 88.19 108 ARG A N 1
ATOM 873 C CA . ARG A 1 108 ? -19.521 -8.057 11.467 1.00 88.19 108 ARG A CA 1
ATOM 874 C C . ARG A 1 108 ? -19.377 -8.836 12.774 1.00 88.19 108 ARG A C 1
ATOM 876 O O . ARG A 1 108 ? -20.373 -9.127 13.430 1.00 88.19 108 ARG A O 1
ATOM 883 N N . ARG A 1 109 ? -18.158 -9.237 13.136 1.00 92.00 109 ARG A N 1
ATOM 884 C CA . ARG A 1 109 ? -17.920 -10.057 14.326 1.00 92.00 109 ARG A CA 1
ATOM 885 C C . ARG A 1 109 ? -17.974 -9.189 15.580 1.00 92.00 109 ARG A C 1
ATOM 887 O O . ARG A 1 109 ? -17.204 -8.242 15.716 1.00 92.00 109 ARG A O 1
ATOM 894 N N . THR A 1 110 ? -18.858 -9.553 16.501 1.00 93.62 110 THR A N 1
ATOM 895 C CA . THR A 1 110 ? -19.022 -8.885 17.794 1.00 93.62 110 THR A CA 1
ATOM 896 C C . THR A 1 110 ? -18.728 -9.828 18.952 1.00 93.62 110 THR A C 1
ATOM 898 O O . THR A 1 110 ? -18.877 -11.044 18.830 1.00 93.62 110 THR A O 1
ATOM 901 N N . GLU A 1 111 ? -18.354 -9.257 20.086 1.00 93.69 111 GLU A N 1
ATOM 902 C CA . GLU A 1 111 ? -18.161 -9.940 21.360 1.00 93.69 111 GLU A CA 1
ATOM 903 C C . GLU A 1 111 ? -18.795 -9.150 22.510 1.00 93.69 111 GLU A C 1
ATOM 905 O O . GLU A 1 111 ? -19.268 -8.029 22.314 1.00 93.69 111 GLU A O 1
ATOM 910 N N . ALA A 1 112 ? -18.835 -9.755 23.699 1.00 92.56 112 ALA A N 1
ATOM 911 C CA . ALA A 1 112 ? -19.366 -9.108 24.892 1.00 92.56 112 ALA A CA 1
ATOM 912 C C . ALA A 1 112 ? -18.531 -7.872 25.245 1.00 92.56 112 ALA A C 1
ATOM 914 O O . ALA A 1 112 ? -17.302 -7.933 25.304 1.00 92.56 112 ALA A O 1
ATOM 915 N N . PHE A 1 113 ? -19.211 -6.753 25.474 1.00 92.62 113 PHE A N 1
ATOM 916 C CA . PHE A 1 113 ? -18.560 -5.516 25.869 1.00 92.62 113 PHE A CA 1
ATOM 917 C C . PHE A 1 113 ? -18.063 -5.608 27.316 1.00 92.62 113 PHE A C 1
ATOM 919 O O . PHE A 1 113 ? -18.829 -5.908 28.232 1.00 92.62 113 PHE A O 1
ATOM 926 N N . ASP A 1 114 ? -16.781 -5.306 27.515 1.00 90.12 114 ASP A N 1
ATOM 927 C CA . ASP A 1 114 ? -16.158 -5.187 28.829 1.00 90.12 114 ASP A CA 1
ATOM 928 C C . ASP A 1 114 ? -15.450 -3.834 28.931 1.00 90.12 114 ASP A C 1
ATOM 930 O O . ASP A 1 114 ? -14.438 -3.578 28.276 1.00 90.12 114 ASP A O 1
ATOM 934 N N . LYS A 1 115 ? -16.005 -2.955 29.770 1.00 87.06 115 LYS A N 1
ATOM 935 C CA . LYS A 1 115 ? -15.499 -1.597 29.983 1.00 87.06 115 LYS A CA 1
ATOM 936 C C . LYS A 1 115 ? -14.127 -1.580 30.654 1.00 87.06 115 LYS A C 1
ATOM 938 O O . LYS A 1 115 ? -13.376 -0.626 30.460 1.00 87.06 115 LYS A O 1
ATOM 943 N N . SER A 1 116 ? -13.788 -2.618 31.425 1.00 87.38 116 SER A N 1
ATOM 944 C CA . SER A 1 116 ? -12.534 -2.667 32.183 1.00 87.38 116 SER A CA 1
ATOM 945 C C . SER A 1 116 ? -11.309 -2.591 31.269 1.00 87.38 116 SER A C 1
ATOM 947 O O . SER A 1 116 ? -10.327 -1.934 31.620 1.00 87.38 116 SER A O 1
ATOM 949 N N . VAL A 1 117 ? -11.423 -3.146 30.060 1.00 85.25 117 VAL A N 1
ATOM 950 C CA . VAL A 1 117 ? -10.365 -3.220 29.048 1.00 85.25 117 VAL A CA 1
ATOM 951 C C . VAL A 1 117 ? -9.916 -1.839 28.557 1.00 85.25 117 VAL A C 1
ATOM 953 O O . VAL A 1 117 ? -8.748 -1.647 28.236 1.00 85.25 117 VAL A O 1
ATOM 956 N N . PHE A 1 118 ? -10.807 -0.844 28.570 1.00 85.75 118 PHE A N 1
ATOM 957 C CA . PHE A 1 118 ? -10.521 0.501 28.056 1.00 85.75 118 PHE A CA 1
ATOM 958 C C . PHE A 1 118 ? -10.048 1.487 29.128 1.00 85.75 118 PHE A C 1
ATOM 960 O O . PHE A 1 118 ? -9.712 2.624 28.809 1.00 85.75 118 PHE A O 1
ATOM 967 N N . SER A 1 119 ? -9.995 1.070 30.396 1.00 81.56 119 SER A N 1
ATOM 968 C CA . SER A 1 119 ? -9.704 1.961 31.532 1.00 81.56 119 SER A CA 1
ATOM 969 C C . SER A 1 119 ? -8.303 2.584 31.477 1.00 81.56 119 SER A C 1
ATOM 971 O O . SER A 1 119 ? -8.078 3.644 32.054 1.00 81.56 119 SER A O 1
ATOM 973 N N . SER A 1 120 ? -7.358 1.926 30.800 1.00 81.50 120 SER A N 1
ATOM 974 C CA . SER A 1 120 ? -5.976 2.389 30.615 1.00 81.50 120 SER A CA 1
ATOM 975 C C . SER A 1 120 ? -5.703 3.002 29.237 1.00 81.50 120 SER A C 1
ATOM 977 O O . SER A 1 120 ? -4.583 3.447 28.989 1.00 81.50 120 SER A O 1
ATOM 979 N N . CYS A 1 121 ? -6.681 3.008 28.330 1.00 81.12 121 CYS A N 1
ATOM 980 C CA . CYS A 1 121 ? -6.504 3.483 26.959 1.00 81.12 121 CYS A CA 1
ATOM 981 C C . CYS A 1 121 ? -6.746 4.996 26.866 1.00 81.12 121 CYS A C 1
ATOM 983 O O . CYS A 1 121 ? -7.706 5.524 27.426 1.00 81.12 121 CYS A O 1
ATOM 985 N N . ALA A 1 122 ? -5.902 5.704 26.112 1.00 83.00 122 ALA A N 1
ATOM 986 C CA . ALA A 1 122 ? -6.166 7.090 25.738 1.00 83.00 122 ALA A CA 1
ATOM 987 C C . ALA A 1 122 ? -7.204 7.106 24.606 1.00 83.00 122 ALA A C 1
ATOM 989 O O . ALA A 1 122 ? -6.873 6.858 23.450 1.00 83.00 122 ALA A O 1
ATOM 990 N N . LEU A 1 123 ? -8.469 7.349 24.951 1.00 86.31 123 LEU A N 1
ATOM 991 C CA . LEU A 1 123 ? -9.572 7.282 23.995 1.00 86.31 123 LEU A CA 1
ATOM 992 C C . LEU A 1 123 ? -9.667 8.563 23.166 1.00 86.31 123 LEU A C 1
ATOM 994 O O . LEU A 1 123 ? -9.751 9.668 23.707 1.00 86.31 123 LEU A O 1
ATOM 998 N N . SER A 1 124 ? -9.729 8.412 21.843 1.00 89.56 124 SER A N 1
ATOM 999 C CA . SER A 1 124 ? -10.132 9.504 20.964 1.00 89.56 124 SER A CA 1
ATOM 1000 C C . SER A 1 124 ? -11.615 9.849 21.169 1.00 89.56 124 SER A C 1
ATOM 1002 O O . SER A 1 124 ? -12.388 9.104 21.788 1.00 89.56 124 SER A O 1
ATOM 1004 N N . LYS A 1 125 ? -12.059 10.976 20.601 1.00 90.19 125 LYS A N 1
ATOM 1005 C CA . LYS A 1 125 ? -13.483 11.342 20.588 1.00 90.19 125 LYS A CA 1
ATOM 1006 C C . LYS A 1 125 ? -14.335 10.269 19.895 1.00 90.19 125 LYS A C 1
ATOM 1008 O O . LYS A 1 125 ? -15.398 9.921 20.404 1.00 90.19 125 LYS A O 1
ATOM 1013 N N . THR A 1 126 ? -13.855 9.735 18.774 1.00 90.50 126 THR A N 1
ATOM 1014 C CA . THR A 1 126 ? -14.543 8.700 17.994 1.00 90.50 126 THR A CA 1
ATOM 1015 C C . THR A 1 126 ? -14.654 7.401 18.784 1.00 90.50 126 THR A C 1
ATOM 1017 O O . THR A 1 126 ? -15.744 6.841 18.900 1.00 90.50 126 THR A O 1
ATOM 1020 N N . ALA A 1 127 ? -13.548 6.957 19.389 1.00 91.06 127 ALA A N 1
ATOM 1021 C CA . ALA A 1 127 ? -13.526 5.770 20.236 1.00 91.06 127 ALA A CA 1
ATOM 1022 C C . ALA A 1 127 ? -14.480 5.910 21.430 1.00 91.06 127 ALA A C 1
ATOM 1024 O O . ALA A 1 127 ? -15.244 4.991 21.715 1.00 91.06 127 ALA A O 1
ATOM 1025 N N . SER A 1 128 ? -14.500 7.078 22.079 1.00 91.31 128 SER A N 1
ATOM 1026 C CA . SER A 1 128 ? -15.375 7.342 23.230 1.00 91.31 128 SER A CA 1
ATOM 1027 C C . SER A 1 128 ? -16.857 7.242 22.853 1.00 91.31 128 SER A C 1
ATOM 1029 O O . SER A 1 128 ? -17.611 6.515 23.495 1.00 91.31 128 SER A O 1
ATOM 1031 N N . GLN A 1 129 ? -17.264 7.894 21.758 1.00 92.25 129 GLN A N 1
ATOM 1032 C CA . GLN A 1 129 ? -18.645 7.830 21.264 1.00 92.25 129 GLN A CA 1
ATOM 1033 C C . GLN A 1 129 ? -19.059 6.412 20.859 1.00 92.25 129 GLN A C 1
ATOM 1035 O O . GLN A 1 129 ? -20.215 6.019 21.022 1.00 92.25 129 GLN A O 1
ATOM 1040 N N . TYR A 1 130 ? -18.132 5.635 20.303 1.00 92.62 130 TYR A N 1
ATOM 1041 C CA . TYR A 1 130 ? -18.398 4.252 19.940 1.00 92.62 130 TYR A CA 1
ATOM 1042 C C . TYR A 1 130 ? -18.534 3.346 21.170 1.00 92.62 130 TYR A C 1
ATOM 1044 O O . TYR A 1 130 ? -19.455 2.530 21.226 1.00 92.62 130 TYR A O 1
ATOM 1052 N N . ILE A 1 131 ? -17.6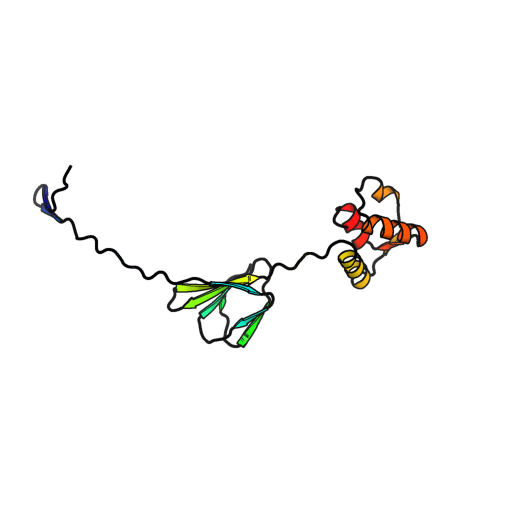81 3.524 22.181 1.00 91.38 131 ILE A N 1
ATOM 1053 C CA . ILE A 1 131 ? -17.760 2.799 23.454 1.00 91.38 131 ILE A CA 1
ATOM 1054 C C . ILE A 1 131 ? -19.092 3.070 24.157 1.00 91.38 131 ILE A C 1
ATOM 1056 O O . ILE A 1 131 ? -19.725 2.121 24.608 1.00 91.38 131 ILE A O 1
ATOM 1060 N N . GLU A 1 132 ? -19.567 4.318 24.190 1.00 91.75 132 GLU A N 1
ATOM 1061 C CA . GLU A 1 132 ? -20.880 4.657 24.766 1.00 91.75 132 GLU A CA 1
ATOM 1062 C C . GLU A 1 132 ? -22.027 3.896 24.076 1.00 91.75 132 GLU A C 1
ATOM 1064 O O . GLU A 1 132 ? -22.931 3.378 24.736 1.00 91.75 132 GLU A O 1
ATOM 1069 N N . LYS A 1 133 ? -21.972 3.753 22.743 1.00 91.50 133 LYS A N 1
ATOM 1070 C CA . LYS A 1 133 ? -22.944 2.942 21.987 1.00 91.50 133 LYS A CA 1
ATOM 1071 C C . LYS A 1 133 ? -22.838 1.451 22.325 1.00 91.50 133 LYS A C 1
ATOM 1073 O O . LYS A 1 133 ? -23.864 0.775 22.402 1.00 91.50 133 LYS A O 1
ATOM 1078 N N . CYS A 1 134 ? -21.622 0.943 22.529 1.00 91.62 134 CYS A N 1
ATOM 1079 C CA . CYS A 1 134 ? -21.378 -0.453 22.905 1.00 91.62 134 CYS A CA 1
ATOM 1080 C C . CYS A 1 134 ? -21.807 -0.755 24.348 1.00 91.62 134 CYS A C 1
ATOM 1082 O O . CYS A 1 134 ? -22.285 -1.850 24.627 1.00 91.62 134 CYS A O 1
ATOM 1084 N N . GLU A 1 135 ? -21.693 0.215 25.257 1.00 91.00 135 GLU A N 1
ATOM 1085 C CA . GLU A 1 135 ? -22.176 0.101 26.637 1.00 91.00 135 GLU A CA 1
ATOM 1086 C C . GLU A 1 135 ? -23.704 -0.054 26.672 1.00 91.00 135 GLU A C 1
ATOM 1088 O O . GLU A 1 135 ? -24.223 -0.863 27.438 1.00 91.00 135 GLU A O 1
ATOM 1093 N N . ALA A 1 136 ? -24.423 0.640 25.782 1.00 89.75 136 ALA A N 1
ATOM 1094 C CA . ALA A 1 136 ? -25.871 0.494 25.643 1.00 89.75 136 ALA A CA 1
ATOM 1095 C C . ALA A 1 136 ? -26.299 -0.842 25.001 1.00 89.75 136 ALA A C 1
ATOM 1097 O O . ALA A 1 136 ? -27.341 -1.388 25.363 1.00 89.75 136 ALA A O 1
ATOM 1098 N N . SER A 1 137 ? -25.530 -1.368 24.041 1.00 90.31 137 SER A N 1
ATOM 1099 C CA . SER A 1 137 ? -25.856 -2.625 23.346 1.00 90.31 137 SER A CA 1
ATOM 1100 C C . SER A 1 137 ? -25.346 -3.881 24.066 1.00 90.31 137 SER A C 1
ATOM 1102 O O . SER A 1 137 ? -25.828 -4.980 23.792 1.00 90.31 137 SER A O 1
ATOM 1104 N N . GLY A 1 138 ? -24.353 -3.738 24.950 1.00 91.25 138 GLY A N 1
AT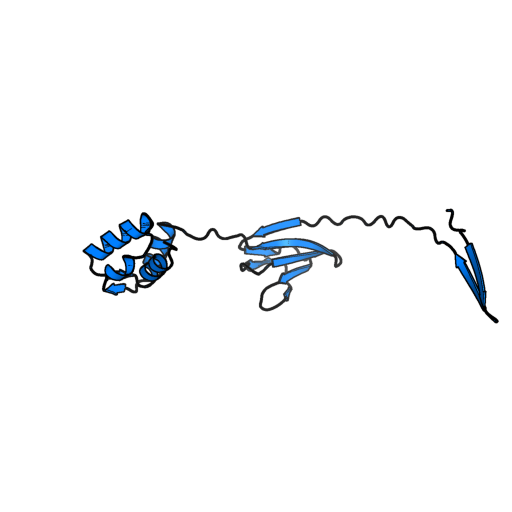OM 1105 C CA . GLY A 1 138 ? -23.625 -4.840 25.584 1.00 91.25 138 GLY A CA 1
ATOM 1106 C C . GLY A 1 138 ? -22.687 -5.600 24.639 1.00 91.25 138 GLY A C 1
ATOM 1107 O O . GLY A 1 138 ? -22.114 -6.619 25.031 1.00 91.25 138 GLY A O 1
ATOM 1108 N N . LEU A 1 139 ? -22.524 -5.132 23.399 1.00 92.88 139 LEU A N 1
ATOM 1109 C CA . LEU A 1 139 ? -21.739 -5.789 22.359 1.00 92.88 139 LEU A CA 1
ATOM 1110 C C . LEU A 1 139 ? -20.774 -4.807 21.708 1.00 92.88 139 LEU A C 1
ATOM 1112 O O . LEU A 1 139 ? -21.131 -3.668 21.413 1.00 92.88 139 LEU A O 1
ATOM 1116 N N . ILE A 1 140 ? -19.573 -5.287 21.406 1.00 94.00 140 ILE A N 1
ATOM 1117 C CA . ILE A 1 140 ? -18.547 -4.525 20.701 1.00 94.00 140 ILE A CA 1
ATOM 1118 C C . ILE A 1 140 ? -17.995 -5.320 19.527 1.00 94.00 140 ILE A C 1
ATOM 1120 O O . ILE A 1 140 ? -17.822 -6.534 19.595 1.00 94.00 140 ILE A O 1
ATOM 1124 N N . ASN A 1 141 ? -17.714 -4.634 18.424 1.00 95.00 141 ASN A N 1
ATOM 1125 C CA . ASN A 1 141 ? -16.977 -5.219 17.314 1.00 95.00 141 ASN A CA 1
ATOM 1126 C C . ASN A 1 141 ? -15.554 -5.611 17.737 1.00 95.00 141 ASN A C 1
ATOM 1128 O O . ASN A 1 141 ? -14.814 -4.779 18.263 1.00 95.00 141 ASN A O 1
ATOM 1132 N N . THR A 1 142 ? -15.156 -6.852 17.453 1.00 92.25 142 THR A N 1
ATOM 1133 C CA . THR A 1 142 ? -13.852 -7.391 17.873 1.00 92.25 142 THR A CA 1
ATOM 1134 C C . THR A 1 142 ? -12.679 -6.613 17.279 1.00 92.25 142 THR A C 1
ATOM 1136 O O . THR A 1 142 ? -11.672 -6.403 17.946 1.00 92.25 142 THR A O 1
ATOM 1139 N N . VAL A 1 143 ? -12.806 -6.165 16.026 1.00 92.38 143 VAL A N 1
ATOM 1140 C CA . VAL A 1 143 ? -11.754 -5.404 15.339 1.00 92.38 143 VAL A CA 1
ATOM 1141 C C . VAL A 1 143 ? -11.725 -3.972 15.860 1.00 92.38 143 VAL A C 1
ATOM 1143 O O . VAL A 1 143 ? -10.657 -3.472 16.190 1.00 92.38 143 VAL A O 1
ATOM 1146 N N . ALA A 1 144 ? -12.885 -3.328 16.018 1.00 91.94 144 ALA A N 1
ATOM 1147 C CA . ALA A 1 144 ? -12.931 -1.970 16.565 1.00 91.94 144 ALA A CA 1
ATOM 1148 C C . ALA A 1 144 ? -12.332 -1.909 17.981 1.00 91.94 144 ALA A C 1
ATOM 1150 O O . ALA A 1 144 ? -11.584 -0.986 18.281 1.00 91.94 144 ALA A O 1
ATOM 1151 N N . LYS A 1 145 ? -12.591 -2.919 18.823 1.00 92.38 145 LYS A N 1
ATOM 1152 C CA . LYS A 1 145 ? -11.946 -3.053 20.136 1.00 92.38 145 LYS A CA 1
ATOM 1153 C C . LYS A 1 145 ? -10.422 -3.075 20.023 1.00 92.38 145 LYS A C 1
ATOM 1155 O O . LYS A 1 145 ? -9.772 -2.274 20.681 1.00 92.38 145 LYS A O 1
ATOM 1160 N N . GLN A 1 146 ? -9.869 -3.941 19.172 1.00 91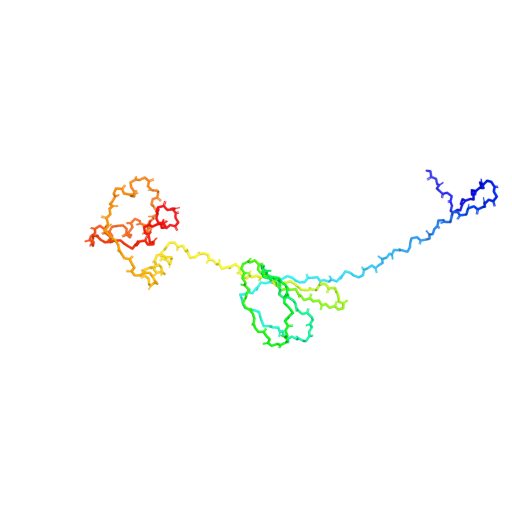.31 146 GLN A N 1
ATOM 1161 C CA . GLN A 1 146 ? -8.420 -4.040 18.984 1.00 91.31 146 GLN A CA 1
ATOM 1162 C C . GLN A 1 146 ? -7.815 -2.702 18.531 1.00 91.31 146 GLN A C 1
ATOM 1164 O O . GLN A 1 146 ? -6.783 -2.279 19.039 1.00 91.31 146 GLN A O 1
ATOM 1169 N N . PHE A 1 147 ? -8.474 -1.996 17.612 1.00 90.38 147 PHE A N 1
ATOM 1170 C CA . PHE A 1 147 ? -7.999 -0.691 17.145 1.00 90.38 147 PHE A CA 1
ATOM 1171 C C . PHE A 1 147 ? -8.024 0.381 18.243 1.00 90.38 147 PHE A C 1
ATOM 1173 O O . PHE A 1 147 ? -7.123 1.218 18.294 1.00 90.38 147 PHE A O 1
ATOM 1180 N N . ILE A 1 148 ? -9.020 0.345 19.132 1.00 90.50 148 ILE A N 1
ATOM 1181 C CA . ILE A 1 148 ? -9.082 1.227 20.303 1.00 90.50 148 ILE A CA 1
ATOM 1182 C C . ILE A 1 148 ? -7.967 0.885 21.302 1.00 90.50 148 ILE A C 1
ATOM 1184 O O . ILE A 1 148 ? -7.306 1.789 21.809 1.00 90.50 148 ILE A O 1
ATOM 1188 N N . GLU A 1 149 ? -7.724 -0.402 21.564 1.00 90.25 149 GLU A N 1
ATOM 1189 C CA . GLU A 1 149 ? -6.637 -0.864 22.441 1.00 90.25 149 GLU A CA 1
ATOM 1190 C C . GLU A 1 149 ? -5.256 -0.442 21.918 1.00 90.25 149 GLU A C 1
ATOM 1192 O O . GLU A 1 149 ? -4.404 -0.010 22.693 1.00 90.25 149 GLU A O 1
ATOM 1197 N N . GLU A 1 150 ? -5.053 -0.506 20.599 1.00 88.06 150 GLU A N 1
ATOM 1198 C CA . GLU A 1 150 ? -3.830 -0.065 19.917 1.00 88.06 150 GLU A CA 1
ATOM 1199 C C . GLU A 1 150 ? -3.696 1.472 19.834 1.00 88.06 150 GLU A C 1
ATOM 1201 O O . GLU A 1 150 ? -2.667 1.968 19.372 1.00 88.06 150 GLU A O 1
ATOM 1206 N N . GLY A 1 151 ? -4.710 2.241 20.253 1.00 85.06 151 GLY A N 1
ATOM 1207 C CA . GLY A 1 151 ? -4.718 3.707 20.156 1.00 85.06 151 GLY A CA 1
ATOM 1208 C C . GLY A 1 151 ? -4.781 4.228 18.716 1.00 85.06 151 GLY A C 1
ATOM 1209 O O . GLY A 1 151 ? -4.327 5.335 18.429 1.00 85.06 151 GLY A O 1
ATOM 1210 N N . ARG A 1 152 ? -5.304 3.414 17.794 1.00 84.25 152 ARG A N 1
ATOM 1211 C CA . ARG A 1 152 ? -5.431 3.719 16.359 1.00 84.25 152 ARG A CA 1
ATOM 1212 C C . ARG A 1 152 ? -6.813 4.246 15.983 1.00 84.25 152 ARG A C 1
ATOM 1214 O O . ARG A 1 152 ? -7.028 4.585 14.819 1.00 84.25 152 ARG A O 1
ATOM 1221 N N . LEU A 1 153 ? -7.733 4.289 16.950 1.00 81.69 153 LEU A N 1
ATOM 1222 C CA . LEU A 1 153 ? -9.087 4.809 16.799 1.00 81.69 153 LEU A CA 1
ATOM 1223 C C . LEU A 1 153 ? -9.350 5.994 17.718 1.00 81.69 153 LEU A C 1
ATOM 1225 O O . LEU A 1 153 ? -9.010 5.935 18.918 1.00 81.69 153 LEU A O 1
#

Foldseek 3Di:
DDDDQWDWDDDDPDIDIDGNDDPDPPPDDDQAAEEEEDQKDAAADQFWKWKQDPVGIDTDGHRDIDGADQRIKMFTDDPNHTRYIYHYDDDDDDAAPRVVVVLVVPAVDKDFDDPVLCPPFPADPRRVVQSVVCVVVRIDGPVSSVCRSVVRD